Protein AF-A0A370EWB7-F1 (afdb_monomer)

Solvent-accessible surface area (backbone atoms only — not comparable to full-atom values): 6437 Å² total; per-residue (Å²): 137,55,74,72,55,53,58,50,64,74,60,53,72,66,86,42,35,10,28,37,39,37,40,27,52,50,78,50,96,65,63,64,69,57,54,53,51,51,52,54,52,40,52,54,26,58,78,66,70,50,38,45,64,80,51,72,50,67,44,97,86,37,50,37,32,35,40,42,29,37,10,80,40,24,68,62,44,45,67,66,48,45,68,59,44,77,73,34,81,44,40,66,63,16,42,39,37,35,28,61,36,42,94,84,46,91,81,44,54,74,51,76,48,65,54,127

Foldseek 3Di:
DDVVVVVVVVPPPPPFFKKKKKKWFQPDPDCPLVVVLQVVLQVQCVVVVFWHWPAKDADPVRGMMMTIITGNAQVVSCVSSLVSLVVRVGSQQIKIKIWNGHPPPPPTDIDIDTRD

Sequence (116 aa):
MRIEDLFKLENTEREYKHSVIINFYYGYQELDELHNLESKLRILLFDKGIGELDGHEINIDGSDGTLFLYGNNAEELYKTIEPILLNTPFMKKAEVYLRFGDMRDTSAPEIDFILQ

Mean predicted aligned error: 6.28 Å

Radius of gyration: 15.15 Å; Cα contacts (8 Å, |Δi|>4): 201; chains: 1; bounding box: 33×46×34 Å

Secondary structure (DSSP, 8-state):
--HHHHHHHHTS--S--EEEEEEEE---SSSHHHHHHHHHHHHHHHHHTSEEEEEEEE-TTSSEEEEEEEES-HHHHHHHHHHHHHTSGGGTT-EEEEE-S-TT-TT--EE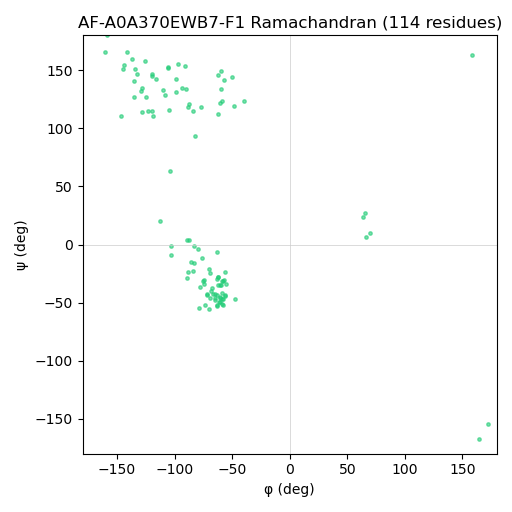EEE--

Nearest PDB structures (foldseek):
  4oi3-assembly1_B  TM=7.272E-01  e=1.217E-01  Streptomyces coelicolor A3(2)
  3gz7-assembly1_B  TM=6.199E-01  e=4.931E-01  Bordetella bronchiseptica
  1iuj-assembly1_B  TM=5.368E-01  e=2.611E-01  Thermus thermophilus
  1x7v-assembly3_C  TM=5.465E-01  e=4.342E-01  Pseudomonas aeruginosa
  8pj3-assembly1_r  TM=3.663E-01  e=3.367E-01  Homo sapiens

pLDDT: mean 90.04, std 13.71, range [44.25, 98.62]

Structure (mmCIF, N/CA/C/O backbone):
data_AF-A0A370EWB7-F1
#
_entry.id   AF-A0A370EWB7-F1
#
loop_
_atom_site.group_PDB
_atom_site.id
_atom_site.type_symbol
_atom_site.label_atom_id
_atom_site.label_alt_id
_atom_site.label_comp_id
_atom_site.label_asym_id
_atom_site.label_entity_id
_atom_site.label_seq_id
_atom_site.pdbx_PDB_ins_code
_atom_site.Cartn_x
_atom_site.Cartn_y
_atom_site.Cartn_z
_atom_site.occupancy
_atom_site.B_iso_or_equiv
_atom_site.auth_seq_id
_atom_site.auth_comp_id
_atom_site.auth_asym_id
_atom_site.auth_atom_id
_atom_site.pdbx_PDB_model_num
ATOM 1 N N . MET A 1 1 ? 5.789 -34.641 -8.413 1.00 55.97 1 MET A N 1
ATOM 2 C CA . MET A 1 1 ? 6.420 -33.371 -8.011 1.00 55.97 1 MET A CA 1
ATOM 3 C C . MET A 1 1 ? 7.564 -33.709 -7.075 1.00 55.97 1 MET A C 1
ATOM 5 O O . MET A 1 1 ? 7.329 -34.437 -6.114 1.00 55.97 1 MET A O 1
ATOM 9 N N . ARG A 1 2 ? 8.796 -33.333 -7.421 1.00 77.25 2 ARG A N 1
ATOM 10 C CA . ARG A 1 2 ? 9.998 -33.604 -6.617 1.00 77.25 2 ARG A CA 1
ATOM 11 C C . ARG A 1 2 ? 10.237 -32.439 -5.657 1.00 77.25 2 ARG A C 1
ATOM 13 O O . ARG A 1 2 ? 9.858 -31.315 -5.954 1.00 77.25 2 ARG A O 1
ATOM 20 N N . ILE A 1 3 ? 10.890 -32.695 -4.524 1.00 72.88 3 ILE A N 1
ATOM 21 C CA . ILE A 1 3 ? 11.268 -31.649 -3.553 1.00 72.88 3 ILE A CA 1
ATOM 22 C C . ILE A 1 3 ? 12.170 -30.584 -4.215 1.00 72.88 3 ILE A C 1
ATOM 24 O O . ILE A 1 3 ? 12.077 -29.402 -3.919 1.00 72.88 3 ILE A O 1
ATOM 28 N N . GLU A 1 4 ? 12.974 -30.984 -5.198 1.00 67.38 4 GLU A N 1
ATOM 29 C CA . GLU A 1 4 ? 13.778 -30.082 -6.034 1.00 67.38 4 GLU A CA 1
ATOM 30 C C . GLU A 1 4 ? 12.930 -29.105 -6.871 1.00 67.38 4 GLU A C 1
ATOM 32 O O . GLU A 1 4 ? 13.381 -28.001 -7.169 1.00 67.38 4 GLU A O 1
ATOM 37 N N . ASP A 1 5 ? 11.699 -29.486 -7.231 1.00 63.28 5 ASP A N 1
ATOM 38 C CA . ASP A 1 5 ? 10.766 -28.613 -7.950 1.00 63.28 5 ASP A CA 1
ATOM 39 C C . ASP A 1 5 ? 10.174 -27.550 -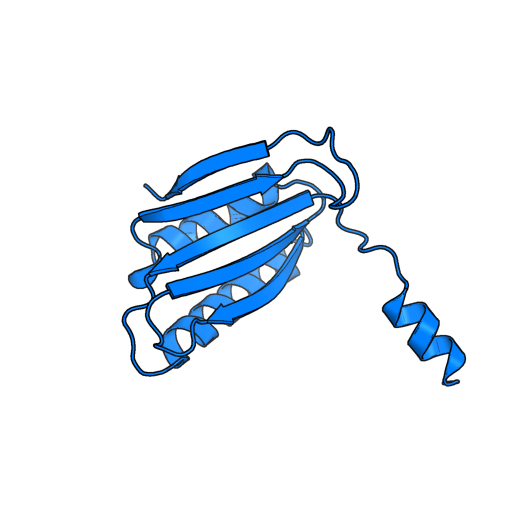7.006 1.00 63.28 5 ASP A C 1
ATOM 41 O O . ASP A 1 5 ? 9.932 -26.427 -7.435 1.00 63.28 5 ASP A O 1
ATOM 45 N N . LEU A 1 6 ? 10.007 -27.869 -5.714 1.00 55.97 6 LEU A N 1
ATOM 46 C CA . LEU A 1 6 ? 9.566 -26.920 -4.681 1.00 55.97 6 LEU A CA 1
ATOM 47 C C . LEU A 1 6 ? 10.613 -25.824 -4.432 1.00 55.97 6 LEU A C 1
ATOM 49 O O . LEU A 1 6 ? 10.262 -24.650 -4.403 1.00 55.97 6 LEU A O 1
ATOM 53 N N . PHE A 1 7 ? 11.901 -26.176 -4.368 1.00 55.81 7 PHE A N 1
ATOM 54 C CA . PHE A 1 7 ? 12.979 -25.186 -4.217 1.00 55.81 7 PHE A CA 1
ATOM 55 C C . PHE A 1 7 ? 13.188 -24.311 -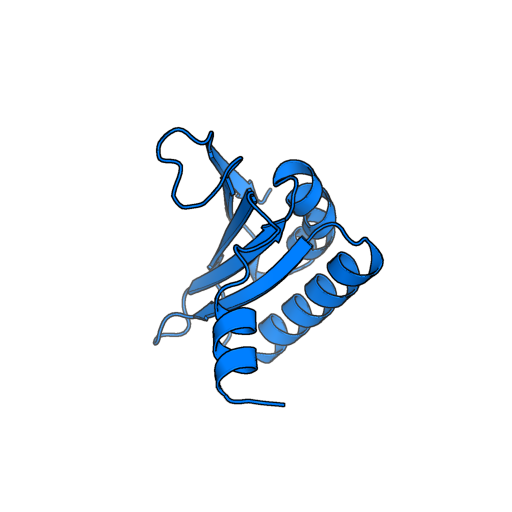5.461 1.00 55.81 7 PHE A C 1
ATOM 57 O O . PHE A 1 7 ? 13.678 -23.190 -5.358 1.00 55.81 7 PHE A O 1
ATOM 64 N N . LYS A 1 8 ? 12.812 -24.794 -6.651 1.00 49.53 8 LYS A N 1
ATOM 65 C CA . LYS A 1 8 ? 12.785 -23.965 -7.866 1.00 49.53 8 LYS A CA 1
ATOM 66 C C . LYS A 1 8 ? 11.609 -22.992 -7.893 1.00 49.53 8 LYS A C 1
ATOM 68 O O . LYS A 1 8 ? 11.757 -21.924 -8.473 1.00 49.53 8 LYS A O 1
ATOM 73 N N . LEU A 1 9 ? 10.482 -23.353 -7.281 1.00 50.25 9 LEU A N 1
ATOM 74 C CA . LEU A 1 9 ? 9.318 -22.475 -7.131 1.00 50.25 9 LEU A CA 1
ATOM 75 C C . LEU A 1 9 ? 9.552 -21.394 -6.065 1.00 50.25 9 LEU A C 1
ATOM 77 O O . LEU A 1 9 ? 9.105 -20.272 -6.247 1.00 50.25 9 LEU A O 1
ATOM 81 N N . GLU A 1 10 ? 10.303 -21.689 -5.000 1.00 49.22 10 GLU A N 1
ATOM 82 C CA . GLU A 1 10 ? 10.736 -20.663 -4.032 1.00 49.22 10 GLU A CA 1
ATOM 83 C C . GLU A 1 10 ? 11.789 -19.700 -4.606 1.00 49.22 10 GLU A C 1
ATOM 85 O O . GLU A 1 10 ? 11.952 -18.592 -4.103 1.00 49.22 10 GLU A O 1
ATOM 90 N N . ASN A 1 11 ? 12.500 -20.109 -5.664 1.00 44.25 11 ASN A N 1
ATOM 91 C CA . ASN A 1 11 ? 13.602 -19.358 -6.264 1.00 44.25 11 ASN A CA 1
ATOM 92 C C . ASN A 1 11 ? 13.297 -18.843 -7.681 1.00 44.25 11 ASN A C 1
ATOM 94 O O . ASN A 1 11 ? 14.220 -18.531 -8.440 1.00 44.25 11 ASN A O 1
ATOM 98 N N . THR A 1 12 ? 12.022 -18.733 -8.063 1.00 45.12 12 THR A N 1
ATOM 99 C CA . THR A 1 12 ? 11.663 -17.756 -9.093 1.00 45.12 12 THR A CA 1
ATOM 100 C C . THR A 1 12 ? 12.014 -16.392 -8.524 1.00 45.12 12 THR A C 1
ATOM 102 O O . THR A 1 12 ? 11.406 -15.962 -7.546 1.00 45.12 12 THR A O 1
ATOM 105 N N . GLU A 1 13 ? 13.025 -15.731 -9.100 1.00 53.62 13 GLU A N 1
ATOM 106 C CA . GLU A 1 13 ? 13.160 -14.281 -8.962 1.00 53.62 13 GLU A CA 1
ATOM 107 C C . GLU A 1 13 ? 11.752 -13.701 -9.069 1.00 53.62 13 GLU A C 1
ATOM 109 O O . GLU A 1 13 ? 11.056 -14.036 -10.033 1.00 53.62 13 GLU A O 1
ATOM 114 N N . ARG A 1 14 ? 11.292 -12.942 -8.060 1.00 57.75 14 ARG A N 1
ATOM 115 C CA . ARG A 1 14 ? 9.973 -12.306 -8.142 1.00 57.75 14 ARG A CA 1
ATOM 116 C C . ARG A 1 14 ? 9.908 -11.632 -9.507 1.00 57.75 14 ARG A C 1
ATOM 118 O O . ARG A 1 14 ? 10.760 -10.800 -9.815 1.00 57.75 14 ARG A O 1
ATOM 125 N N . GLU A 1 15 ? 8.956 -12.050 -10.340 1.00 65.88 15 GLU A N 1
ATOM 126 C CA . GLU A 1 15 ? 8.820 -11.517 -11.701 1.00 65.88 15 GLU A CA 1
ATOM 127 C C . GLU A 1 15 ? 8.680 -9.989 -11.643 1.00 65.88 15 GLU A C 1
ATOM 129 O O . GLU A 1 15 ? 9.233 -9.250 -12.459 1.00 65.88 15 GLU A O 1
ATOM 134 N N . TYR A 1 16 ? 8.019 -9.533 -10.580 1.00 75.81 16 TYR A N 1
ATOM 135 C CA . TYR A 1 16 ? 7.846 -8.149 -10.208 1.00 75.81 16 TYR A CA 1
ATOM 136 C C . TYR A 1 16 ? 9.089 -7.544 -9.567 1.00 75.81 16 TYR A C 1
ATOM 138 O O . TYR A 1 16 ? 9.526 -7.927 -8.481 1.00 75.81 16 TYR A O 1
ATOM 146 N N . LYS A 1 17 ? 9.613 -6.518 -10.235 1.00 87.56 17 LYS A N 1
ATOM 147 C CA . LYS A 1 17 ? 10.765 -5.754 -9.757 1.00 87.56 17 LYS A CA 1
ATOM 148 C C . LYS A 1 17 ? 10.366 -4.580 -8.881 1.00 87.56 17 LYS A C 1
ATOM 150 O O . LYS A 1 17 ? 11.170 -4.171 -8.064 1.00 87.56 17 LYS A O 1
ATOM 155 N N . HIS A 1 18 ? 9.183 -4.002 -9.069 1.00 96.12 18 HIS A N 1
ATOM 156 C CA . HIS A 1 18 ? 8.774 -2.783 -8.373 1.00 96.12 18 HIS A CA 1
ATOM 157 C C . HIS A 1 18 ? 7.916 -3.126 -7.155 1.00 96.12 18 HIS A C 1
ATOM 159 O O . HIS A 1 18 ? 7.257 -4.169 -7.129 1.00 96.12 18 HIS A O 1
ATOM 165 N N . SER A 1 19 ? 7.888 -2.234 -6.164 1.00 97.06 19 SER A N 1
ATOM 166 C CA . SER A 1 19 ? 7.089 -2.429 -4.953 1.00 97.06 19 SER A CA 1
ATOM 167 C C . SER A 1 19 ? 6.306 -1.187 -4.553 1.00 97.06 19 SER A C 1
ATOM 169 O O . SER A 1 19 ? 6.732 -0.055 -4.795 1.00 97.06 19 SER A O 1
ATOM 171 N N . VAL A 1 20 ? 5.175 -1.432 -3.898 1.0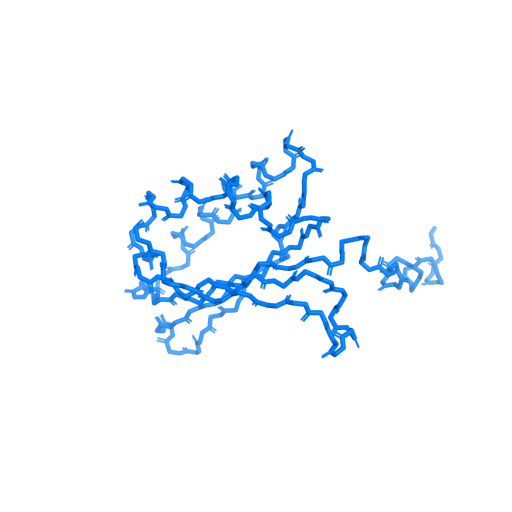0 98.31 20 VAL A N 1
ATOM 172 C CA . VAL A 1 20 ? 4.384 -0.442 -3.169 1.00 98.31 20 VAL A CA 1
ATOM 173 C C . VAL A 1 20 ? 4.262 -0.946 -1.738 1.00 98.31 20 VAL A C 1
ATOM 175 O O . VAL A 1 20 ? 3.684 -2.006 -1.505 1.00 98.31 20 VAL A O 1
ATOM 178 N N . ILE A 1 21 ? 4.840 -0.211 -0.794 1.00 98.19 21 ILE A N 1
ATOM 179 C CA . ILE A 1 21 ? 4.767 -0.515 0.637 1.00 98.19 21 ILE A CA 1
ATOM 180 C C . ILE A 1 21 ? 3.893 0.547 1.288 1.00 98.19 21 ILE A C 1
ATOM 182 O O . ILE A 1 21 ? 4.045 1.733 0.996 1.00 98.19 21 ILE A O 1
ATOM 186 N N . ILE A 1 22 ? 2.951 0.125 2.127 1.00 98.56 22 ILE A N 1
ATOM 187 C CA . ILE A 1 22 ? 1.976 1.032 2.737 1.00 98.56 22 ILE A CA 1
ATOM 188 C C . ILE A 1 22 ? 1.976 0.816 4.239 1.00 98.56 22 ILE A C 1
ATOM 190 O O . ILE A 1 22 ? 1.534 -0.240 4.680 1.00 98.56 22 ILE A O 1
ATOM 194 N N . ASN A 1 23 ? 2.408 1.814 5.007 1.00 98.12 23 ASN A N 1
ATOM 195 C CA . ASN A 1 23 ? 2.269 1.814 6.462 1.00 98.12 23 ASN A CA 1
ATOM 196 C C . ASN A 1 23 ? 0.983 2.536 6.856 1.00 98.12 23 ASN A C 1
ATOM 198 O O . ASN A 1 23 ? 0.685 3.614 6.338 1.00 98.12 23 ASN A O 1
ATOM 202 N N . PHE A 1 24 ? 0.219 1.965 7.777 1.00 97.25 24 PHE A N 1
ATOM 203 C CA . PHE A 1 24 ? -1.063 2.515 8.204 1.00 97.25 24 PHE A CA 1
ATOM 204 C C . PHE A 1 24 ? -1.303 2.281 9.692 1.00 97.25 24 PHE A C 1
ATOM 206 O O . PHE A 1 24 ? -0.874 1.277 10.253 1.00 97.25 24 PHE A O 1
ATOM 213 N N . TYR A 1 25 ? -2.059 3.186 10.310 1.00 95.25 25 TYR A N 1
ATOM 214 C CA . TYR A 1 25 ? -2.562 2.997 11.665 1.00 95.25 25 TYR A CA 1
ATOM 215 C C . TYR A 1 25 ? -3.847 2.174 11.605 1.00 95.25 25 TYR A C 1
ATOM 217 O O . TYR A 1 25 ? -4.846 2.633 11.049 1.00 95.25 25 TYR A O 1
ATOM 225 N N . TYR A 1 26 ? -3.840 0.963 12.158 1.00 93.25 26 TYR A N 1
ATOM 226 C CA . TYR A 1 26 ? -4.977 0.055 12.042 1.00 93.25 26 TYR A CA 1
ATOM 227 C C . TYR A 1 26 ? -6.089 0.420 13.027 1.00 93.25 26 TYR A C 1
ATOM 229 O O . TYR A 1 26 ? -7.225 0.660 12.623 1.00 93.25 26 TYR A O 1
ATOM 237 N N . GLY A 1 27 ? -5.768 0.510 14.321 1.00 87.31 27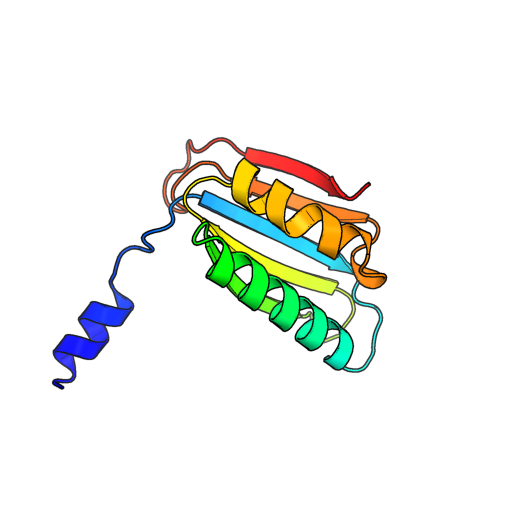 GLY A N 1
ATOM 238 C CA . GLY A 1 27 ? -6.695 0.988 15.353 1.00 87.31 27 GLY A CA 1
ATOM 239 C C . GLY A 1 27 ? -7.920 0.099 15.631 1.00 87.31 27 GLY A C 1
ATOM 240 O O . GLY A 1 27 ? -8.785 0.502 16.412 1.00 87.31 27 GLY A O 1
ATOM 241 N N . TYR A 1 28 ? -8.006 -1.094 15.035 1.00 87.56 28 TYR A N 1
ATOM 242 C CA . TYR A 1 28 ? -9.040 -2.096 15.312 1.00 87.56 28 TYR A CA 1
ATOM 243 C C . TYR A 1 28 ? -8.471 -3.261 16.130 1.00 87.56 28 TYR A C 1
ATOM 245 O O . TYR A 1 28 ? -7.292 -3.584 16.033 1.00 87.56 28 TYR A O 1
ATOM 253 N N . GLN A 1 29 ? -9.326 -3.907 16.930 1.00 86.88 29 GLN A N 1
ATOM 254 C CA . GLN A 1 29 ? -8.937 -5.091 17.712 1.00 86.88 29 GLN A CA 1
ATOM 255 C C . GLN A 1 29 ? -8.876 -6.365 16.863 1.00 86.88 29 GLN A C 1
ATOM 257 O O . GLN A 1 29 ? -8.012 -7.206 17.081 1.00 86.88 29 GLN A O 1
ATOM 262 N N . GLU A 1 30 ? -9.791 -6.495 15.903 1.00 91.38 30 GLU A N 1
ATOM 263 C CA . GLU A 1 30 ? -9.940 -7.682 15.058 1.00 91.38 30 GLU A CA 1
ATOM 264 C C . GLU A 1 30 ? -9.406 -7.416 13.648 1.00 91.38 30 GLU A C 1
ATOM 266 O O . GLU A 1 30 ? -9.440 -6.282 13.165 1.00 91.38 30 GLU A O 1
ATOM 271 N N . LEU A 1 31 ? -8.956 -8.463 12.952 1.00 92.81 31 LEU A N 1
ATOM 272 C CA . LEU A 1 31 ? -8.356 -8.364 11.611 1.00 92.81 31 LEU A CA 1
ATOM 273 C C . LEU A 1 31 ? -9.371 -8.424 10.455 1.00 92.81 31 LEU A C 1
ATOM 275 O O . LEU A 1 31 ? -8.976 -8.412 9.292 1.00 92.81 31 LEU A O 1
ATOM 279 N N . ASP A 1 32 ? -10.673 -8.482 10.737 1.00 95.25 32 ASP A N 1
ATOM 280 C CA . ASP A 1 32 ? -11.704 -8.646 9.702 1.00 95.25 32 ASP A CA 1
ATOM 281 C C . ASP A 1 32 ? -11.688 -7.522 8.654 1.00 95.25 32 ASP A C 1
ATOM 283 O O . ASP A 1 32 ? -11.789 -7.782 7.452 1.00 95.25 32 ASP A O 1
ATOM 287 N N . GLU A 1 33 ? -11.515 -6.270 9.090 1.00 95.88 33 GLU A N 1
ATOM 288 C CA . GLU A 1 33 ? -11.452 -5.114 8.188 1.00 95.88 33 GLU A CA 1
ATOM 289 C C . GLU A 1 33 ? -10.190 -5.141 7.316 1.00 95.88 33 GLU A C 1
ATOM 291 O O . GLU A 1 33 ? -10.254 -4.829 6.121 1.00 95.88 33 GLU A O 1
ATOM 296 N N . LEU A 1 34 ? -9.060 -5.585 7.877 1.00 96.75 34 LEU A N 1
ATOM 297 C CA . LEU A 1 34 ? -7.831 -5.812 7.122 1.00 96.75 34 LEU A CA 1
ATOM 298 C C . LEU A 1 34 ? -8.026 -6.907 6.071 1.00 96.75 34 LEU A C 1
ATOM 300 O O . LEU A 1 34 ? -7.809 -6.655 4.889 1.00 96.75 34 LEU A O 1
ATOM 304 N N . HIS A 1 35 ? -8.517 -8.085 6.455 1.00 96.75 35 HIS A N 1
ATOM 305 C CA . HIS A 1 35 ? -8.738 -9.197 5.523 1.00 96.75 35 HIS A CA 1
ATOM 306 C C . HIS A 1 35 ? -9.735 -8.849 4.406 1.00 96.75 35 HIS A C 1
ATOM 308 O O . HIS A 1 35 ? -9.583 -9.290 3.261 1.00 96.75 35 HIS A O 1
ATOM 314 N N . ASN A 1 36 ? -10.750 -8.035 4.708 1.00 97.88 36 ASN A N 1
ATOM 315 C CA . ASN A 1 36 ? -11.687 -7.523 3.712 1.00 97.88 36 ASN A CA 1
ATOM 316 C C . ASN A 1 36 ? -10.985 -6.602 2.702 1.00 97.88 36 ASN A C 1
ATOM 318 O O . ASN A 1 36 ? -11.179 -6.750 1.491 1.00 97.88 36 ASN A O 1
ATOM 322 N N . LEU A 1 37 ? -10.145 -5.677 3.178 1.00 98.38 37 LEU A N 1
ATOM 323 C CA . LEU A 1 37 ? -9.310 -4.854 2.305 1.00 98.38 37 LEU A CA 1
ATOM 324 C C . LEU A 1 37 ? -8.404 -5.730 1.429 1.00 98.38 37 LEU A C 1
ATOM 326 O O . LEU A 1 37 ? -8.422 -5.585 0.207 1.00 98.38 37 LEU A O 1
ATOM 330 N N . GLU A 1 38 ? -7.656 -6.656 2.027 1.00 98.19 38 GLU A N 1
ATOM 331 C CA . GLU A 1 38 ? -6.734 -7.532 1.299 1.00 98.19 38 GLU A CA 1
ATOM 332 C C . GLU A 1 38 ? -7.442 -8.323 0.202 1.00 98.19 38 GLU A C 1
ATOM 334 O O . GLU A 1 38 ? -6.948 -8.408 -0.921 1.00 98.19 38 GLU A O 1
ATOM 339 N N . SER A 1 39 ? -8.627 -8.860 0.498 1.00 98.25 39 SER A N 1
ATOM 340 C CA . SER A 1 39 ? -9.432 -9.606 -0.471 1.00 98.25 39 SER A CA 1
ATOM 341 C C . SER A 1 39 ? -9.808 -8.739 -1.674 1.00 98.25 39 SER A C 1
ATOM 343 O O . SER A 1 39 ? -9.654 -9.169 -2.818 1.00 98.25 39 SER A O 1
ATOM 345 N N . LYS A 1 40 ? -10.245 -7.494 -1.437 1.00 98.50 40 LYS A N 1
ATOM 346 C CA . LYS A 1 40 ? -10.573 -6.544 -2.513 1.00 98.50 40 LYS A CA 1
ATOM 347 C C . LYS A 1 40 ? -9.349 -6.209 -3.363 1.00 98.50 40 LYS A C 1
ATOM 349 O O . LYS A 1 40 ? -9.455 -6.189 -4.588 1.00 98.50 40 LYS A O 1
ATOM 354 N N . LEU A 1 41 ? -8.201 -5.971 -2.727 1.00 98.50 41 LEU A N 1
ATOM 355 C CA . LEU A 1 41 ? -6.949 -5.668 -3.422 1.00 98.50 41 LEU A CA 1
ATOM 356 C C . LEU A 1 41 ? -6.475 -6.859 -4.259 1.00 98.50 41 LEU A C 1
ATOM 358 O O . LEU A 1 41 ? -6.184 -6.688 -5.439 1.00 98.50 41 LEU A O 1
ATOM 362 N N . ARG A 1 42 ? -6.461 -8.072 -3.694 1.00 98.06 42 ARG A N 1
ATOM 363 C CA . ARG A 1 42 ? -6.056 -9.296 -4.405 1.00 98.06 42 ARG A CA 1
ATOM 364 C C . ARG A 1 42 ? -6.916 -9.544 -5.640 1.00 98.06 42 ARG A C 1
ATOM 366 O O . ARG A 1 42 ? -6.363 -9.795 -6.705 1.00 98.06 42 ARG A O 1
ATOM 373 N N . ILE A 1 43 ? -8.241 -9.431 -5.518 1.00 98.06 43 ILE A N 1
ATOM 374 C CA . ILE A 1 43 ? -9.163 -9.599 -6.654 1.00 98.06 43 ILE A CA 1
ATOM 375 C C . ILE A 1 43 ? -8.889 -8.542 -7.727 1.00 98.06 43 ILE A C 1
ATOM 377 O O . ILE A 1 43 ? -8.707 -8.888 -8.891 1.00 98.06 43 ILE A O 1
ATOM 381 N N . LEU A 1 44 ? -8.798 -7.264 -7.340 1.00 98.38 44 LEU A N 1
ATOM 382 C CA . LEU A 1 44 ? -8.549 -6.174 -8.283 1.00 98.38 44 LEU A CA 1
ATOM 383 C C . LEU A 1 44 ? -7.237 -6.367 -9.054 1.00 98.38 44 LEU A C 1
ATOM 385 O O . LEU A 1 44 ? -7.202 -6.187 -10.271 1.00 98.38 44 LEU A O 1
ATOM 389 N N . LEU A 1 45 ? -6.160 -6.710 -8.350 1.00 96.44 45 LEU A N 1
ATOM 390 C CA . LEU A 1 45 ? -4.839 -6.882 -8.946 1.00 96.44 45 LEU A CA 1
ATOM 391 C C . LEU A 1 45 ? -4.780 -8.105 -9.859 1.00 96.44 45 LEU A C 1
ATOM 393 O O . LEU A 1 45 ? -4.229 -8.009 -10.956 1.00 96.44 45 LEU A O 1
ATOM 397 N N . PHE A 1 46 ? -5.417 -9.206 -9.453 1.00 95.06 46 PHE A N 1
ATOM 398 C CA . PHE A 1 46 ? -5.552 -10.405 -10.274 1.00 95.06 46 PHE A CA 1
ATOM 399 C C . PHE A 1 46 ? -6.311 -10.119 -11.576 1.00 95.06 46 PHE A C 1
ATOM 401 O O . PHE A 1 46 ? -5.810 -10.429 -12.656 1.00 95.06 46 PHE A O 1
ATOM 408 N N . ASP A 1 47 ? -7.468 -9.456 -11.498 1.00 96.75 47 ASP A N 1
ATOM 409 C CA . ASP A 1 47 ? -8.295 -9.134 -12.670 1.00 96.75 47 ASP A CA 1
ATOM 410 C C . ASP A 1 47 ? -7.582 -8.194 -13.657 1.00 96.75 47 ASP A C 1
ATOM 412 O O . ASP A 1 47 ? -7.846 -8.221 -14.863 1.00 96.75 47 ASP A O 1
ATOM 416 N N . LYS A 1 48 ? -6.688 -7.337 -13.153 1.00 95.81 48 LYS A N 1
ATOM 417 C CA . LYS A 1 48 ? -5.907 -6.391 -13.960 1.00 95.81 48 LYS A CA 1
ATOM 418 C C . LYS A 1 48 ? -4.591 -6.972 -14.473 1.00 95.81 48 LYS A C 1
ATOM 420 O O . LYS A 1 48 ? -4.084 -6.471 -15.473 1.00 95.81 48 LYS A O 1
ATOM 425 N N . GLY A 1 49 ? -4.044 -7.998 -13.822 1.00 94.88 49 GLY A N 1
ATOM 426 C CA . GLY A 1 49 ? -2.769 -8.618 -14.191 1.00 94.88 49 GLY A CA 1
ATOM 427 C C . GLY A 1 49 ? -1.551 -7.701 -14.022 1.00 94.88 49 GLY A C 1
ATOM 428 O O . GLY A 1 49 ? -0.570 -7.857 -14.744 1.00 94.88 49 GLY A O 1
ATOM 429 N N . ILE A 1 50 ? -1.615 -6.724 -13.112 1.00 94.25 50 ILE A N 1
ATOM 430 C CA . ILE A 1 50 ? -0.579 -5.680 -12.954 1.00 94.25 50 ILE A CA 1
ATOM 431 C C . ILE A 1 50 ? 0.360 -5.903 -11.758 1.00 94.25 50 ILE A C 1
ATOM 433 O O . IL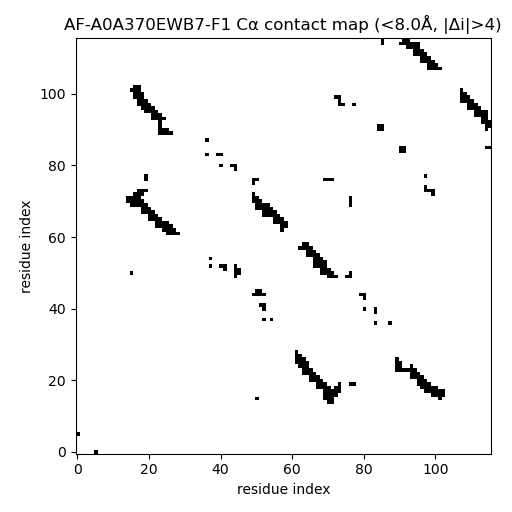E A 1 50 ? 1.351 -5.185 -11.607 1.00 94.25 50 ILE A O 1
ATOM 437 N N . GLY A 1 51 ? 0.050 -6.873 -10.897 1.00 95.25 51 GLY A N 1
ATOM 438 C CA . GLY A 1 51 ? 0.799 -7.134 -9.675 1.00 95.25 51 GLY A CA 1
ATOM 439 C C . GLY A 1 51 ? 0.046 -8.027 -8.700 1.00 95.25 51 GLY A C 1
ATOM 440 O O . GLY A 1 51 ? -0.988 -8.608 -9.032 1.00 95.25 51 GLY A O 1
ATOM 441 N N . GLU A 1 52 ? 0.550 -8.087 -7.475 1.00 96.06 52 GLU A N 1
ATOM 442 C CA . GLU A 1 52 ? -0.028 -8.851 -6.377 1.00 96.06 52 GLU A CA 1
ATOM 443 C C . GLU A 1 52 ? 0.144 -8.135 -5.032 1.00 96.06 52 GLU A C 1
ATOM 445 O O . GLU A 1 52 ? 1.064 -7.340 -4.831 1.00 96.06 52 GLU A O 1
ATOM 450 N N . LEU A 1 53 ? -0.759 -8.441 -4.101 1.00 97.12 53 LEU A N 1
ATOM 451 C CA . LEU A 1 53 ? -0.546 -8.213 -2.676 1.00 97.12 53 LEU A CA 1
ATOM 452 C C . LEU A 1 53 ? 0.143 -9.466 -2.127 1.00 97.12 53 LEU A C 1
ATOM 454 O O . LEU A 1 53 ? -0.440 -10.545 -2.188 1.00 97.12 53 LEU A O 1
ATOM 458 N N . ASP A 1 54 ? 1.352 -9.339 -1.597 1.00 95.06 54 ASP A N 1
ATOM 459 C CA . ASP A 1 54 ? 2.087 -10.455 -0.989 1.00 95.06 54 ASP A CA 1
ATOM 460 C C . ASP A 1 54 ? 1.452 -10.789 0.367 1.00 95.06 54 ASP A C 1
ATOM 462 O 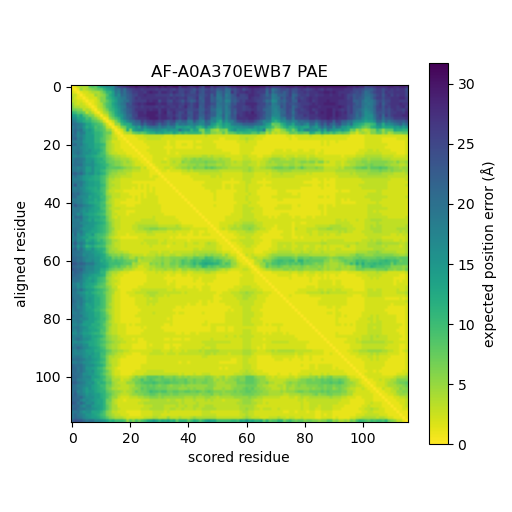O . ASP A 1 54 ? 0.931 -11.885 0.588 1.00 95.06 54 ASP A O 1
ATOM 466 N N . GLY A 1 55 ? 1.303 -9.768 1.212 1.00 94.44 55 GLY A N 1
ATOM 467 C CA . GLY A 1 55 ? 0.607 -9.866 2.489 1.00 94.44 55 GLY A CA 1
ATOM 468 C C . GLY A 1 55 ? 0.743 -8.604 3.327 1.00 94.44 55 GLY A C 1
ATOM 469 O O . GLY A 1 55 ? 0.967 -7.509 2.797 1.00 94.44 55 GLY A O 1
ATOM 470 N N . HIS A 1 56 ? 0.620 -8.790 4.638 1.00 96.75 56 HIS A N 1
ATOM 471 C CA . HIS A 1 56 ? 0.719 -7.731 5.623 1.00 96.75 56 HIS A CA 1
ATOM 472 C C . HIS A 1 56 ? 1.543 -8.146 6.841 1.00 96.75 56 HIS A C 1
ATOM 474 O O . HIS A 1 56 ? 1.664 -9.329 7.160 1.00 96.75 56 HIS A O 1
ATOM 480 N N . GLU A 1 57 ? 2.030 -7.147 7.564 1.00 96.06 57 GLU A N 1
ATOM 481 C CA . GLU A 1 57 ? 2.512 -7.274 8.936 1.00 96.06 57 GLU A CA 1
ATOM 482 C C . GLU A 1 57 ? 1.672 -6.372 9.842 1.00 96.06 57 GLU A C 1
ATOM 484 O O . GLU A 1 57 ? 1.226 -5.306 9.420 1.00 96.06 57 GLU A O 1
ATOM 489 N N . ILE A 1 58 ? 1.432 -6.810 11.078 1.00 94.06 58 ILE A N 1
ATOM 490 C CA . ILE A 1 58 ? 0.746 -6.032 12.116 1.00 94.06 58 ILE A CA 1
ATOM 491 C C . ILE A 1 58 ? 1.618 -6.058 13.365 1.00 94.06 58 ILE A C 1
ATOM 493 O O . ILE A 1 58 ? 2.123 -7.116 13.758 1.00 94.06 58 ILE A O 1
ATOM 497 N N . ASN A 1 59 ? 1.796 -4.896 13.993 1.00 90.12 59 ASN A N 1
ATOM 498 C CA . ASN A 1 59 ? 2.504 -4.802 15.264 1.00 90.12 59 ASN A CA 1
ATOM 499 C C . ASN A 1 59 ? 1.804 -5.644 16.342 1.00 90.12 59 ASN A C 1
ATOM 501 O O . ASN A 1 59 ? 0.586 -5.790 16.347 1.00 90.12 59 ASN A O 1
ATOM 505 N N . ILE A 1 60 ? 2.569 -6.173 17.305 1.00 83.50 60 ILE A N 1
ATOM 506 C CA . ILE A 1 60 ? 2.034 -7.042 18.376 1.00 83.50 60 ILE A CA 1
ATOM 507 C C . ILE A 1 60 ? 0.931 -6.343 19.189 1.00 83.50 60 ILE A C 1
ATOM 509 O O . ILE A 1 60 ? 0.022 -6.996 19.696 1.00 83.50 60 ILE A O 1
ATOM 513 N N . ASP A 1 61 ? 1.013 -5.021 19.325 1.00 82.88 61 ASP A N 1
ATOM 514 C CA . ASP A 1 61 ? 0.015 -4.207 20.018 1.00 82.88 61 ASP A CA 1
ATOM 515 C C . ASP A 1 61 ? -1.194 -3.822 19.141 1.00 82.88 61 ASP A C 1
ATOM 517 O O . ASP A 1 61 ? -2.110 -3.163 19.632 1.00 82.88 61 ASP A O 1
ATOM 521 N N . GLY A 1 62 ? -1.212 -4.233 17.868 1.00 77.38 62 GLY A N 1
ATOM 522 C CA . GLY A 1 62 ? -2.279 -3.967 16.902 1.00 77.38 62 GLY A CA 1
ATOM 523 C C . GLY A 1 62 ? -2.379 -2.507 16.450 1.00 77.38 62 GLY A C 1
ATOM 524 O O . GLY A 1 62 ? -3.374 -2.134 15.828 1.00 77.38 62 GLY A O 1
ATOM 525 N N . SER A 1 63 ? -1.394 -1.669 16.789 1.00 86.44 63 SER A N 1
ATOM 526 C CA . SER A 1 63 ? -1.433 -0.226 16.526 1.00 86.44 63 SER A CA 1
ATOM 527 C C . SER A 1 63 ? -1.314 0.095 15.039 1.00 86.44 63 SER A C 1
ATOM 529 O O . SER A 1 63 ? -2.201 0.732 14.468 1.00 86.44 63 SER A O 1
ATOM 531 N N . ASP A 1 64 ? -0.251 -0.399 14.415 1.00 91.88 64 ASP A N 1
ATOM 532 C CA . ASP A 1 64 ? 0.107 -0.126 13.032 1.00 91.88 64 ASP A CA 1
ATOM 533 C C . ASP A 1 64 ? 0.293 -1.424 12.246 1.00 91.88 64 ASP A C 1
ATOM 535 O O . ASP A 1 64 ? 0.551 -2.499 12.804 1.00 91.88 64 ASP A O 1
ATOM 539 N N . GLY A 1 65 ? 0.170 -1.301 10.931 1.00 96.00 65 GLY A N 1
ATOM 540 C CA . GLY A 1 65 ? 0.422 -2.374 9.991 1.00 96.00 65 GLY A CA 1
ATOM 541 C C . GLY A 1 65 ? 1.117 -1.894 8.732 1.00 96.00 65 GLY A C 1
ATOM 542 O O . GLY A 1 65 ? 1.156 -0.699 8.426 1.00 96.00 65 GLY A O 1
ATOM 543 N N . THR A 1 66 ? 1.626 -2.862 7.984 1.00 98.06 66 THR A N 1
ATOM 544 C CA . THR A 1 66 ? 2.272 -2.646 6.694 1.00 98.06 66 THR A CA 1
ATOM 545 C C . THR A 1 66 ? 1.671 -3.587 5.663 1.00 98.06 66 THR A C 1
ATOM 547 O O . THR A 1 66 ? 1.543 -4.777 5.930 1.00 98.06 66 THR A O 1
ATOM 550 N N . LEU A 1 67 ? 1.303 -3.073 4.486 1.00 98.38 67 LEU A N 1
ATOM 551 C CA . LEU A 1 67 ? 0.996 -3.889 3.307 1.00 98.38 67 LEU A CA 1
ATOM 552 C C . LEU A 1 67 ? 2.201 -3.942 2.373 1.00 98.38 67 LEU A C 1
ATOM 554 O O . LEU A 1 67 ? 2.851 -2.921 2.137 1.00 98.38 67 LEU A O 1
ATOM 558 N N . PHE A 1 68 ? 2.418 -5.107 1.768 1.00 97.88 68 PHE A N 1
ATOM 559 C CA . PHE A 1 68 ? 3.491 -5.338 0.806 1.00 97.88 68 PHE A CA 1
ATOM 560 C C . PHE A 1 68 ? 2.911 -5.735 -0.549 1.00 97.88 68 PHE A C 1
ATOM 562 O O . PHE A 1 68 ? 2.362 -6.827 -0.703 1.00 97.88 68 PHE A O 1
ATOM 569 N N . LEU A 1 69 ? 3.032 -4.856 -1.543 1.00 97.62 69 LEU A N 1
ATOM 570 C CA . LEU A 1 69 ? 2.564 -5.112 -2.903 1.00 97.62 69 LEU A CA 1
ATOM 571 C C . LEU A 1 69 ? 3.716 -5.051 -3.900 1.00 97.62 69 LEU A C 1
ATOM 573 O O . LEU A 1 69 ? 4.635 -4.241 -3.759 1.00 97.62 69 LEU A O 1
ATOM 577 N N . TYR A 1 70 ? 3.634 -5.877 -4.939 1.00 96.69 70 TYR A N 1
ATOM 578 C CA . TYR A 1 70 ? 4.676 -6.007 -5.954 1.00 96.69 70 TYR A CA 1
ATOM 579 C C . TYR A 1 70 ? 4.066 -6.020 -7.350 1.00 96.69 70 TYR A C 1
ATOM 581 O O . TYR A 1 70 ? 2.996 -6.581 -7.574 1.00 96.69 70 TYR A O 1
ATOM 589 N N . GLY A 1 71 ? 4.738 -5.362 -8.290 1.00 95.62 71 GLY A N 1
ATOM 590 C CA . GLY A 1 71 ? 4.297 -5.263 -9.677 1.00 95.62 71 GLY A CA 1
ATOM 591 C C . GLY A 1 71 ? 5.440 -4.934 -10.630 1.00 95.62 71 GLY A C 1
ATOM 592 O O . GLY A 1 71 ? 6.591 -4.746 -10.233 1.00 95.62 71 GLY A O 1
ATOM 593 N N . ASN A 1 72 ? 5.120 -4.827 -11.917 1.00 94.94 72 ASN A N 1
ATOM 594 C CA . ASN A 1 72 ? 6.086 -4.397 -12.936 1.00 94.94 72 ASN A CA 1
ATOM 595 C C . ASN A 1 72 ? 6.219 -2.869 -13.019 1.00 94.94 72 ASN A C 1
ATOM 597 O O . ASN A 1 72 ? 7.179 -2.357 -13.589 1.00 94.94 72 ASN A O 1
ATOM 601 N N . ASN A 1 73 ? 5.259 -2.137 -12.448 1.00 95.69 73 ASN A N 1
ATOM 602 C CA . ASN A 1 73 ? 5.234 -0.683 -12.414 1.00 95.69 73 ASN A CA 1
ATOM 603 C C . ASN A 1 73 ? 4.586 -0.196 -11.102 1.00 95.69 73 ASN A C 1
ATOM 605 O O . ASN A 1 73 ? 3.384 -0.362 -10.923 1.00 95.69 73 ASN A O 1
ATOM 609 N N . ALA A 1 74 ? 5.363 0.411 -10.192 1.00 97.38 74 ALA A N 1
ATOM 610 C CA . ALA A 1 74 ? 4.859 0.895 -8.904 1.00 97.38 74 ALA A CA 1
ATOM 611 C C . ALA A 1 74 ? 3.799 1.997 -9.046 1.00 97.38 74 ALA A C 1
ATOM 613 O O . ALA A 1 74 ? 2.860 2.038 -8.257 1.00 97.38 74 ALA A O 1
ATOM 614 N N . GLU A 1 75 ? 3.910 2.867 -10.054 1.00 97.62 75 GLU A N 1
ATOM 615 C CA . GLU A 1 75 ? 2.934 3.937 -10.278 1.00 97.62 75 GLU A CA 1
ATOM 616 C C . GLU A 1 75 ? 1.590 3.368 -10.747 1.00 97.62 75 GLU A C 1
ATOM 618 O O . GLU A 1 75 ? 0.542 3.743 -10.225 1.00 97.62 75 GLU A O 1
ATOM 623 N N . GLU A 1 76 ? 1.608 2.444 -11.709 1.00 97.88 76 GLU A N 1
ATOM 624 C CA . GLU A 1 76 ? 0.394 1.775 -12.193 1.00 97.88 76 GLU A CA 1
ATOM 625 C C . GLU A 1 76 ? -0.255 0.923 -11.096 1.00 97.88 76 GLU A C 1
ATOM 627 O O . GLU A 1 76 ? -1.476 0.966 -10.912 1.00 97.88 76 GLU A O 1
ATOM 632 N N . LEU A 1 77 ? 0.570 0.198 -10.334 1.00 97.88 77 LEU A N 1
ATOM 633 C CA . LEU A 1 77 ? 0.135 -0.602 -9.196 1.00 97.88 77 LEU A CA 1
ATOM 634 C C . LEU A 1 77 ? -0.565 0.274 -8.151 1.00 97.88 77 LEU A C 1
ATOM 636 O O . LEU A 1 77 ? -1.703 -0.012 -7.779 1.00 97.88 77 LEU A O 1
ATOM 640 N N . TYR A 1 78 ? 0.069 1.375 -7.740 1.00 98.38 78 TYR A N 1
ATOM 641 C CA . TYR A 1 78 ? -0.496 2.302 -6.763 1.00 98.38 78 TYR A CA 1
ATOM 642 C C . TYR A 1 78 ? -1.783 2.969 -7.259 1.00 98.38 78 TYR A C 1
ATOM 644 O O . TYR A 1 78 ? -2.808 2.885 -6.584 1.00 98.38 78 TYR A O 1
ATOM 652 N N . LYS A 1 79 ? -1.776 3.570 -8.456 1.00 98.12 79 LYS A N 1
ATOM 653 C CA . LYS A 1 79 ? -2.964 4.240 -9.021 1.00 98.12 79 LYS A CA 1
ATOM 654 C C . LYS A 1 79 ? -4.164 3.308 -9.141 1.00 98.12 79 LYS A C 1
ATOM 656 O O . LYS A 1 79 ? -5.307 3.750 -9.066 1.00 98.12 79 LYS A O 1
ATOM 661 N N . THR A 1 80 ? -3.917 2.016 -9.345 1.00 98.38 80 THR A N 1
ATOM 662 C CA . THR A 1 80 ? -4.990 1.026 -9.426 1.00 98.38 80 THR A CA 1
ATOM 663 C C . THR A 1 80 ? -5.629 0.768 -8.065 1.00 98.38 80 THR A C 1
ATOM 665 O O . THR A 1 80 ? -6.855 0.704 -7.980 1.00 98.38 80 THR A O 1
ATOM 668 N N . ILE A 1 81 ? -4.835 0.642 -6.999 1.00 98.31 81 ILE A N 1
ATOM 669 C CA . ILE A 1 81 ? -5.346 0.344 -5.650 1.00 98.31 81 ILE A CA 1
ATOM 670 C C . ILE A 1 81 ? -5.814 1.589 -4.886 1.00 98.31 81 ILE A C 1
ATOM 672 O O . ILE A 1 81 ? -6.650 1.468 -3.990 1.00 98.31 81 ILE A O 1
ATOM 676 N N . GLU A 1 82 ? -5.315 2.773 -5.244 1.00 98.25 82 GLU A N 1
ATOM 677 C CA . GLU A 1 82 ? -5.573 4.053 -4.572 1.00 98.25 82 GLU A CA 1
ATOM 678 C C . GLU A 1 82 ? -7.064 4.300 -4.273 1.00 98.25 82 GLU A C 1
ATOM 680 O O . GLU A 1 82 ? -7.383 4.588 -3.117 1.00 98.25 82 GLU A O 1
ATOM 685 N N . PRO A 1 83 ? -8.019 4.096 -5.206 1.00 98.25 83 PRO A N 1
ATOM 686 C CA . PRO A 1 83 ? -9.434 4.300 -4.904 1.00 98.25 83 PRO A CA 1
ATOM 687 C C . PRO A 1 83 ? -9.959 3.408 -3.772 1.00 98.25 83 PRO A C 1
ATOM 689 O O . PRO A 1 83 ? -10.817 3.839 -3.002 1.00 98.25 83 PRO A O 1
ATOM 692 N N . ILE A 1 84 ? -9.466 2.173 -3.644 1.00 98.31 84 ILE A N 1
ATOM 693 C CA . ILE A 1 84 ? -9.863 1.269 -2.554 1.00 98.31 84 ILE A CA 1
ATOM 694 C C . ILE A 1 84 ? -9.264 1.753 -1.234 1.00 98.31 84 ILE A C 1
ATOM 696 O O . ILE A 1 84 ? -9.970 1.783 -0.223 1.00 98.31 84 ILE A O 1
ATOM 700 N N . LEU A 1 85 ? -7.998 2.178 -1.246 1.00 98.25 85 LEU A N 1
ATOM 701 C CA . LEU A 1 85 ? -7.326 2.717 -0.063 1.00 98.25 85 LEU A CA 1
ATOM 702 C C . LEU A 1 85 ? -8.052 3.962 0.463 1.00 98.25 85 LEU A C 1
ATOM 704 O O . LEU A 1 85 ? -8.366 4.027 1.647 1.00 98.25 85 LEU A O 1
ATOM 708 N N . LEU A 1 86 ? -8.425 4.897 -0.417 1.00 97.81 86 LEU A N 1
ATOM 709 C CA . LEU A 1 86 ? -9.160 6.116 -0.046 1.00 97.81 86 LEU A CA 1
ATOM 710 C C . LEU A 1 86 ? -10.544 5.840 0.558 1.00 97.81 86 LEU A C 1
ATOM 712 O O . LEU A 1 86 ? -11.035 6.621 1.372 1.00 97.81 86 LEU A O 1
ATOM 716 N N . ASN A 1 87 ? -11.177 4.725 0.185 1.00 97.31 87 ASN A N 1
ATOM 717 C CA . ASN A 1 87 ? -12.464 4.298 0.739 1.00 97.31 87 ASN A CA 1
ATOM 718 C C . ASN A 1 87 ? -12.324 3.406 1.985 1.00 97.31 87 ASN A C 1
ATOM 720 O O . ASN A 1 87 ? -13.334 2.928 2.507 1.00 97.31 87 ASN A O 1
ATOM 724 N N . THR A 1 88 ? -11.102 3.173 2.470 1.00 97.62 88 THR A N 1
ATOM 725 C CA . THR A 1 88 ? -10.838 2.314 3.627 1.00 97.62 88 THR A CA 1
ATOM 726 C C . THR A 1 88 ? -10.515 3.162 4.863 1.00 97.62 88 THR A C 1
ATOM 728 O O . THR A 1 88 ? -9.502 3.859 4.870 1.00 97.62 88 THR A O 1
ATOM 731 N N . PRO A 1 89 ? -11.337 3.127 5.934 1.00 95.62 89 PRO A N 1
ATOM 732 C CA . PRO A 1 89 ? -11.225 4.081 7.042 1.00 95.62 89 PRO A CA 1
ATOM 733 C C . PRO A 1 89 ? -9.852 4.157 7.726 1.00 95.62 89 PRO A C 1
ATOM 735 O O . PRO A 1 89 ? -9.364 5.261 7.970 1.00 95.62 89 PRO A O 1
ATOM 738 N N . PHE A 1 90 ? -9.216 3.014 8.006 1.00 95.19 90 PHE A N 1
ATOM 739 C CA . PHE A 1 90 ? -7.900 2.964 8.663 1.00 95.19 90 PHE A CA 1
ATOM 740 C C . PHE A 1 90 ? -6.729 3.316 7.739 1.00 95.19 90 PHE A C 1
ATOM 742 O O . PHE A 1 90 ? -5.629 3.574 8.208 1.00 95.19 90 PHE A O 1
ATOM 749 N N . MET A 1 91 ? -6.953 3.393 6.425 1.00 97.31 91 MET A N 1
ATOM 750 C CA . MET A 1 91 ? -5.921 3.828 5.478 1.00 97.31 91 MET A CA 1
ATOM 751 C C . MET A 1 91 ? -5.762 5.348 5.438 1.00 97.31 91 MET A C 1
ATOM 753 O O . MET A 1 91 ? -4.875 5.874 4.767 1.00 97.31 91 MET A O 1
ATOM 757 N N . LYS A 1 92 ? -6.598 6.094 6.165 1.00 93.56 92 LYS A N 1
ATOM 758 C CA . LYS A 1 92 ? -6.492 7.547 6.229 1.00 93.56 92 LYS A CA 1
ATOM 759 C C . LYS A 1 92 ? -5.117 7.958 6.764 1.00 93.56 92 LYS A C 1
ATOM 761 O O . LYS A 1 92 ? -4.772 7.628 7.894 1.00 93.56 92 LYS A O 1
ATOM 766 N N . LYS A 1 93 ? -4.397 8.775 5.987 1.00 95.50 93 LYS A N 1
ATOM 767 C CA . LYS A 1 93 ? -3.012 9.200 6.258 1.00 95.50 93 LYS A CA 1
ATOM 768 C C . LYS A 1 93 ? -1.980 8.063 6.254 1.00 95.50 93 LYS A C 1
ATOM 770 O O . LYS A 1 93 ? -0.929 8.226 6.865 1.00 95.50 93 LYS A O 1
ATOM 775 N N . ALA A 1 94 ? -2.258 6.949 5.579 1.00 97.94 94 ALA A N 1
ATOM 776 C CA . ALA A 1 94 ? -1.247 5.927 5.350 1.00 97.94 94 ALA A CA 1
ATOM 777 C C . ALA A 1 94 ? -0.026 6.516 4.619 1.00 97.94 94 ALA A C 1
ATOM 779 O O . ALA A 1 94 ? -0.173 7.366 3.735 1.00 97.94 94 ALA A O 1
ATOM 780 N N . GLU A 1 95 ? 1.164 6.065 4.992 1.00 98.44 95 GLU A N 1
ATOM 781 C CA . GLU A 1 95 ? 2.425 6.402 4.335 1.00 98.44 95 GLU A CA 1
ATOM 782 C C . GLU A 1 95 ? 2.652 5.408 3.198 1.00 98.44 95 GLU A C 1
ATOM 784 O O . GLU A 1 95 ? 2.693 4.198 3.418 1.00 98.44 95 GLU A O 1
ATOM 789 N N . VAL A 1 96 ? 2.763 5.913 1.974 1.00 98.62 96 VAL A N 1
ATOM 790 C CA . VAL A 1 96 ? 2.929 5.114 0.761 1.00 98.62 96 VAL A CA 1
ATOM 791 C C . VAL A 1 96 ? 4.346 5.290 0.246 1.00 98.62 96 VAL A C 1
ATOM 793 O O . VAL A 1 96 ? 4.784 6.416 0.024 1.00 98.62 96 VAL A O 1
ATOM 796 N N . TYR A 1 97 ? 5.022 4.175 -0.008 1.00 98.25 97 TYR A N 1
ATOM 797 C CA . TYR A 1 97 ? 6.376 4.113 -0.544 1.00 98.25 97 TYR A CA 1
ATOM 798 C C . TYR A 1 97 ? 6.366 3.361 -1.871 1.00 98.25 97 TYR A C 1
ATOM 800 O O . TYR A 1 97 ? 6.076 2.163 -1.920 1.00 98.25 97 TYR A O 1
ATOM 808 N N . LEU A 1 98 ? 6.688 4.060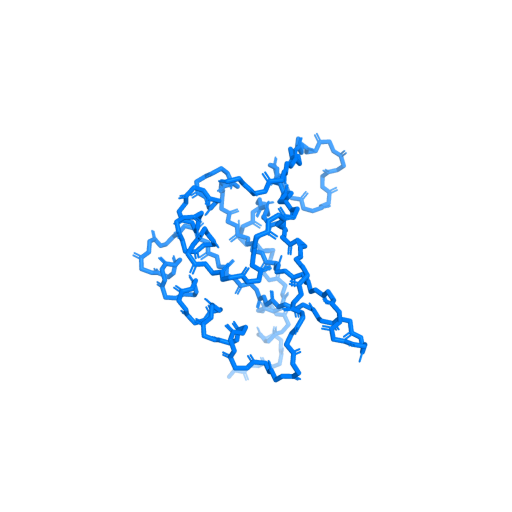 -2.954 1.00 98.25 98 LEU A N 1
ATOM 809 C CA . LEU A 1 98 ? 6.860 3.490 -4.285 1.00 98.25 98 LEU A CA 1
ATOM 810 C C . LEU A 1 98 ? 8.342 3.285 -4.554 1.00 98.25 98 LEU A C 1
ATOM 812 O O . LEU A 1 98 ? 9.128 4.220 -4.415 1.00 98.25 98 LEU A O 1
ATOM 816 N N . ARG A 1 99 ? 8.709 2.094 -5.018 1.00 97.25 99 ARG A N 1
ATOM 817 C CA . ARG A 1 99 ? 10.073 1.773 -5.439 1.00 97.25 99 ARG A CA 1
ATOM 818 C C . ARG A 1 99 ? 10.085 1.248 -6.866 1.00 97.25 99 ARG A C 1
ATOM 820 O O . ARG A 1 99 ? 9.388 0.285 -7.194 1.00 97.25 99 ARG A O 1
ATOM 827 N N . PHE A 1 100 ? 10.910 1.864 -7.706 1.00 95.88 100 PHE A N 1
ATOM 828 C CA . PHE A 1 100 ? 10.996 1.597 -9.143 1.00 95.88 100 PHE A CA 1
ATOM 829 C C . PHE A 1 100 ? 12.233 0.763 -9.486 1.00 95.88 100 PHE A C 1
ATOM 831 O O . PHE A 1 100 ? 13.139 1.221 -10.179 1.00 95.88 100 PHE A O 1
ATOM 838 N N . GLY A 1 101 ? 12.292 -0.462 -8.970 1.00 91.38 101 GLY A N 1
ATOM 839 C CA . GLY A 1 101 ? 13.381 -1.393 -9.255 1.00 91.38 101 GLY A CA 1
ATOM 840 C C . GLY A 1 101 ? 13.518 -2.474 -8.190 1.00 91.38 101 GLY A C 1
ATOM 841 O O . GLY A 1 101 ? 12.988 -2.334 -7.087 1.00 91.38 101 GLY A O 1
ATOM 842 N N . ASP A 1 102 ? 14.242 -3.540 -8.545 1.00 87.62 102 ASP A N 1
ATOM 843 C CA . ASP A 1 102 ? 14.441 -4.735 -7.711 1.00 87.62 102 ASP A CA 1
ATOM 844 C C . ASP A 1 102 ? 14.895 -4.353 -6.292 1.00 87.62 102 ASP A C 1
ATOM 846 O O . ASP A 1 102 ? 15.666 -3.409 -6.103 1.00 87.62 102 ASP A O 1
ATOM 850 N N . MET A 1 103 ? 14.447 -5.093 -5.275 1.00 81.06 103 MET A N 1
ATOM 851 C CA . MET A 1 103 ? 14.815 -4.851 -3.872 1.00 81.06 103 MET A CA 1
ATOM 852 C C . MET A 1 103 ? 16.336 -4.852 -3.617 1.00 81.06 103 MET A C 1
ATOM 854 O O . MET A 1 103 ? 16.801 -4.236 -2.664 1.00 81.06 103 MET A O 1
ATOM 858 N N . ARG A 1 104 ? 17.122 -5.516 -4.472 1.00 84.19 104 ARG A N 1
ATOM 859 C CA . ARG A 1 104 ? 18.590 -5.593 -4.398 1.00 84.19 104 ARG A CA 1
ATOM 860 C C . ARG A 1 104 ? 19.290 -4.413 -5.082 1.00 84.19 104 ARG A C 1
ATOM 862 O O . ARG A 1 104 ? 20.488 -4.228 -4.879 1.00 84.19 104 ARG A O 1
ATOM 869 N N . ASP A 1 105 ? 18.581 -3.634 -5.900 1.00 88.81 105 ASP A N 1
ATOM 870 C CA . ASP A 1 105 ? 19.141 -2.489 -6.623 1.00 88.81 105 ASP A CA 1
ATOM 871 C C . ASP A 1 105 ? 19.204 -1.245 -5.732 1.00 88.81 105 ASP A C 1
ATOM 873 O O . ASP A 1 105 ? 18.270 -0.453 -5.648 1.00 88.81 105 ASP A O 1
ATOM 877 N N . THR A 1 106 ? 20.336 -1.013 -5.084 1.00 88.81 106 THR A N 1
ATOM 878 C CA . THR A 1 106 ? 20.513 0.143 -4.192 1.00 88.81 106 THR A CA 1
ATOM 879 C C . THR A 1 106 ? 20.415 1.510 -4.886 1.00 88.81 106 THR A C 1
ATOM 881 O O . THR A 1 106 ? 20.422 2.527 -4.196 1.00 88.81 106 THR A O 1
ATOM 884 N N . SER A 1 107 ? 20.319 1.558 -6.219 1.00 93.56 107 SER A N 1
ATOM 885 C CA . SER A 1 107 ? 20.151 2.783 -7.010 1.00 93.56 107 SER A CA 1
ATOM 886 C C . SER A 1 107 ? 18.725 3.020 -7.521 1.00 93.56 107 SER A C 1
ATOM 888 O O . SER A 1 107 ? 18.480 4.040 -8.170 1.00 93.56 107 SER A O 1
ATOM 890 N N . ALA A 1 108 ? 17.788 2.109 -7.234 1.00 94.38 108 ALA A N 1
ATOM 891 C CA . ALA A 1 108 ? 16.404 2.227 -7.679 1.00 94.38 108 ALA A CA 1
ATOM 892 C C . ALA A 1 108 ? 15.745 3.515 -7.138 1.00 94.38 108 ALA A C 1
ATOM 894 O O . ALA A 1 108 ? 15.865 3.800 -5.944 1.00 94.38 108 ALA A O 1
ATOM 895 N N . PRO A 1 109 ? 15.027 4.286 -7.978 1.00 96.62 109 PRO A N 1
ATOM 896 C CA . PRO A 1 109 ? 14.284 5.458 -7.529 1.00 96.62 109 PRO A CA 1
ATOM 897 C C . PRO A 1 109 ? 13.175 5.102 -6.537 1.00 96.62 109 PRO A C 1
ATOM 899 O O . PRO A 1 109 ? 12.499 4.079 -6.687 1.00 96.62 109 PRO A O 1
ATOM 902 N N . GLU A 1 110 ? 12.941 6.000 -5.584 1.00 96.88 110 GLU A N 1
ATOM 903 C CA . GLU A 1 110 ? 11.904 5.875 -4.560 1.00 96.88 110 GLU A CA 1
ATOM 904 C C . GLU A 1 110 ? 11.101 7.173 -4.443 1.00 96.88 110 GLU A C 1
ATOM 906 O O . GLU A 1 110 ? 11.630 8.267 -4.658 1.00 96.88 110 GLU A O 1
ATOM 911 N N . ILE A 1 111 ? 9.812 7.043 -4.134 1.00 97.62 111 ILE A N 1
ATOM 912 C CA . ILE A 1 111 ? 8.910 8.159 -3.842 1.00 97.62 111 ILE A CA 1
ATOM 913 C C . ILE A 1 111 ? 8.089 7.783 -2.613 1.00 97.62 111 ILE A C 1
ATOM 915 O O . ILE A 1 111 ? 7.432 6.742 -2.620 1.00 97.62 111 ILE A O 1
ATOM 919 N N . ASP A 1 112 ? 8.077 8.646 -1.604 1.00 97.50 112 ASP A N 1
ATOM 920 C CA . ASP A 1 112 ? 7.219 8.530 -0.432 1.00 97.50 112 ASP A CA 1
ATOM 921 C C . ASP A 1 112 ? 6.227 9.694 -0.340 1.00 97.50 112 ASP A C 1
ATOM 923 O O . ASP A 1 112 ? 6.528 10.835 -0.702 1.00 97.50 112 ASP A O 1
ATOM 927 N N . PHE A 1 113 ? 5.007 9.403 0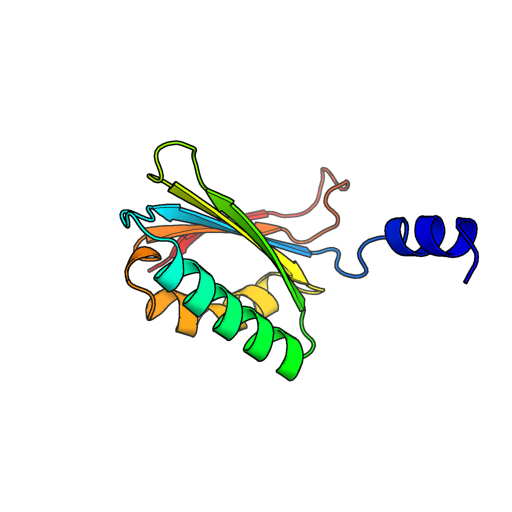.103 1.00 98.44 113 PHE A N 1
ATOM 928 C CA . PHE A 1 113 ? 3.980 10.415 0.339 1.00 98.44 113 PHE A CA 1
ATOM 929 C C . PHE A 1 113 ? 2.886 9.899 1.274 1.00 98.44 113 PHE A C 1
ATOM 931 O O . PHE A 1 113 ? 2.747 8.705 1.525 1.00 98.44 113 PHE A O 1
ATOM 938 N N . ILE A 1 114 ? 2.073 10.825 1.779 1.00 98.19 114 ILE A N 1
ATOM 939 C CA . ILE A 1 114 ? 0.896 10.508 2.591 1.00 98.19 114 ILE A CA 1
ATOM 940 C C . ILE A 1 114 ? -0.316 10.355 1.677 1.00 98.19 114 ILE A C 1
ATOM 942 O O . ILE A 1 114 ? -0.556 11.227 0.842 1.00 98.19 114 ILE A O 1
ATOM 946 N N . LEU A 1 115 ? -1.107 9.300 1.871 1.00 96.50 115 LEU A N 1
ATOM 947 C CA . LEU A 1 115 ? -2.399 9.127 1.209 1.00 96.50 115 LEU A CA 1
ATOM 948 C C . LEU A 1 115 ? -3.345 10.289 1.580 1.00 96.50 115 LEU A C 1
ATOM 950 O O . LEU A 1 115 ? -3.615 10.506 2.769 1.00 96.50 115 LEU A O 1
ATOM 954 N N . GLN A 1 116 ? -3.840 11.023 0.573 1.00 85.88 116 GLN A N 1
ATOM 955 C CA . GLN A 1 116 ? -4.701 12.210 0.725 1.00 85.88 116 GLN A CA 1
ATOM 956 C C . GLN A 1 116 ? -6.087 12.029 0.119 1.00 85.88 116 GLN A C 1
ATOM 958 O O . GLN A 1 116 ? -6.169 11.521 -1.017 1.00 85.88 116 GLN A O 1
#